Protein AF-A0A5B0M9W3-F1 (afdb_monomer_lite)

Sequence (110 aa):
MSLSSIADISKTWETLNPQNKPESLIIKRGSDLMIGCFVDLKRLGILTQESLSNFLNRDNRGKLIASYIKSRYPTLTLTTAYLNFNLKLSLIHSSYTKQMAKLLEGQSIS

Structure (mmCIF, N/CA/C/O backbone):
data_AF-A0A5B0M9W3-F1
#
_entry.id   AF-A0A5B0M9W3-F1
#
loop_
_atom_site.group_PDB
_atom_site.id
_atom_site.type_symbol
_atom_site.label_atom_id
_atom_site.label_alt_id
_atom_site.label_comp_id
_atom_site.label_asym_id
_atom_site.label_entity_id
_atom_site.label_seq_id
_atom_site.pdbx_PDB_ins_code
_atom_site.Cartn_x
_atom_site.Cartn_y
_atom_site.Cartn_z
_atom_site.occupancy
_atom_site.B_iso_or_equiv
_atom_site.auth_seq_id
_atom_site.auth_comp_id
_atom_site.auth_asym_id
_atom_site.auth_atom_id
_atom_site.pdbx_PDB_model_num
ATOM 1 N N . MET A 1 1 ? -15.663 -8.831 2.928 1.00 56.31 1 MET A N 1
ATOM 2 C CA . MET A 1 1 ? -14.517 -8.550 2.034 1.00 56.31 1 MET A CA 1
ATOM 3 C C . MET A 1 1 ? -13.299 -8.322 2.919 1.00 56.31 1 MET A C 1
ATOM 5 O O . MET A 1 1 ? -13.395 -7.491 3.810 1.00 56.31 1 MET A O 1
ATOM 9 N N . SER A 1 2 ? -12.226 -9.105 2.779 1.00 78.25 2 SER A N 1
ATOM 10 C CA . SER A 1 2 ? -11.045 -8.967 3.648 1.00 78.25 2 SER A CA 1
ATOM 11 C C . SER A 1 2 ? -10.145 -7.827 3.165 1.00 78.25 2 SER A C 1
ATOM 13 O O . SER A 1 2 ? -9.933 -7.682 1.962 1.00 78.25 2 SER A O 1
ATOM 15 N N . LEU A 1 3 ? -9.564 -7.055 4.089 1.00 79.56 3 LEU A N 1
ATOM 16 C CA . LEU A 1 3 ? -8.580 -6.009 3.767 1.00 79.56 3 LEU A CA 1
ATOM 17 C C . LEU A 1 3 ? -7.345 -6.571 3.057 1.00 79.56 3 LEU A C 1
ATOM 19 O O . LEU A 1 3 ? -6.749 -5.897 2.218 1.00 79.56 3 LEU A O 1
ATOM 23 N N . SER A 1 4 ? -7.006 -7.833 3.338 1.00 81.00 4 SER A N 1
ATOM 24 C CA . SER A 1 4 ? -5.947 -8.551 2.631 1.00 81.00 4 SER A CA 1
ATOM 25 C C . SER A 1 4 ? -6.242 -8.700 1.139 1.00 81.00 4 SER A C 1
ATOM 27 O O . SER A 1 4 ? -5.336 -8.532 0.335 1.00 81.00 4 SER A O 1
ATOM 29 N N . SER A 1 5 ? -7.500 -8.929 0.753 1.00 82.88 5 SER A N 1
ATOM 30 C CA . SER A 1 5 ? -7.894 -9.066 -0.654 1.00 82.88 5 SER A CA 1
ATOM 31 C C . SER A 1 5 ? -7.736 -7.756 -1.428 1.00 82.88 5 SER A C 1
ATOM 33 O O . SER A 1 5 ? -7.368 -7.779 -2.596 1.00 82.88 5 SER A O 1
ATOM 35 N N . ILE A 1 6 ? -7.973 -6.612 -0.777 1.00 78.88 6 ILE A N 1
ATOM 36 C CA . ILE A 1 6 ? -7.753 -5.286 -1.378 1.00 78.88 6 ILE A CA 1
ATOM 37 C C . ILE A 1 6 ? -6.253 -5.014 -1.510 1.00 78.88 6 ILE A C 1
ATOM 39 O O . ILE A 1 6 ? -5.797 -4.528 -2.541 1.00 78.88 6 ILE A O 1
ATOM 43 N N . ALA A 1 7 ? -5.466 -5.360 -0.490 1.00 80.75 7 ALA A N 1
ATOM 44 C CA . ALA A 1 7 ? -4.016 -5.222 -0.563 1.00 80.75 7 ALA A CA 1
ATOM 45 C C . ALA A 1 7 ? -3.383 -6.138 -1.618 1.00 80.75 7 ALA A C 1
ATOM 47 O O . ALA A 1 7 ? -2.432 -5.725 -2.272 1.00 80.75 7 ALA A O 1
ATOM 48 N N . ASP A 1 8 ? -3.930 -7.335 -1.827 1.00 85.50 8 ASP A N 1
ATOM 49 C CA . ASP A 1 8 ? -3.455 -8.295 -2.825 1.00 85.50 8 ASP A CA 1
ATOM 50 C C . ASP A 1 8 ? -3.560 -7.786 -4.264 1.00 85.50 8 ASP A C 1
ATOM 52 O O . ASP A 1 8 ? -2.842 -8.281 -5.130 1.00 85.50 8 ASP A O 1
ATOM 56 N N . ILE A 1 9 ? -4.358 -6.744 -4.522 1.00 81.88 9 ILE A N 1
ATOM 57 C CA . ILE A 1 9 ? -4.363 -6.040 -5.810 1.00 81.88 9 ILE A CA 1
ATOM 58 C C . ILE A 1 9 ? -2.944 -5.563 -6.161 1.00 81.88 9 ILE A C 1
ATOM 60 O O . ILE A 1 9 ? -2.587 -5.562 -7.340 1.00 81.88 9 ILE A O 1
ATOM 64 N N . SER A 1 10 ? -2.092 -5.265 -5.166 1.00 79.81 10 SER A N 1
ATOM 65 C CA . SER A 1 10 ? -0.700 -4.879 -5.417 1.00 79.81 10 SER A CA 1
ATOM 66 C C . SER A 1 10 ? 0.122 -5.936 -6.147 1.00 79.81 10 SER A C 1
ATOM 68 O O . SER A 1 10 ? 1.073 -5.581 -6.837 1.00 79.81 10 SER A O 1
ATOM 70 N N . LYS A 1 11 ? -0.256 -7.217 -6.042 1.00 85.00 11 LYS A N 1
ATOM 71 C CA . LYS A 1 11 ? 0.403 -8.325 -6.749 1.00 85.00 11 LYS A CA 1
ATOM 72 C C . LYS A 1 11 ? 0.292 -8.193 -8.266 1.00 85.00 11 LYS A C 1
ATOM 74 O O . LYS A 1 11 ? 1.188 -8.626 -8.980 1.00 85.00 11 LYS A O 1
ATOM 79 N N . THR A 1 12 ? -0.759 -7.531 -8.759 1.00 85.62 12 THR A N 1
ATOM 80 C CA . THR A 1 12 ? -0.997 -7.296 -10.196 1.00 85.62 12 THR A CA 1
ATOM 81 C C . THR A 1 12 ? 0.176 -6.592 -10.877 1.00 85.62 12 THR A C 1
ATOM 83 O O . THR A 1 12 ? 0.393 -6.768 -12.070 1.00 85.62 12 THR A O 1
ATOM 86 N N . TRP A 1 13 ? 0.938 -5.790 -10.131 1.00 83.94 13 TRP A N 1
ATOM 87 C CA . TRP A 1 13 ? 2.052 -5.013 -10.664 1.00 83.94 13 TRP A CA 1
ATOM 88 C C . TRP A 1 13 ? 3.402 -5.340 -10.013 1.00 83.94 13 TRP A C 1
ATOM 90 O O . TRP A 1 13 ? 4.349 -4.574 -10.162 1.00 83.94 13 TRP A O 1
ATOM 100 N N . GLU A 1 14 ? 3.524 -6.479 -9.322 1.00 82.12 14 GLU A N 1
ATOM 101 C CA . GLU A 1 14 ? 4.801 -6.932 -8.744 1.00 82.12 14 GLU A CA 1
ATOM 102 C C . GLU A 1 14 ? 5.835 -7.323 -9.807 1.00 82.12 14 GLU A C 1
ATOM 104 O O . GLU A 1 14 ? 7.032 -7.154 -9.588 1.00 82.12 14 GLU A O 1
ATOM 109 N N . THR A 1 15 ? 5.385 -7.819 -10.962 1.00 85.06 15 THR A N 1
ATOM 110 C CA . THR A 1 15 ? 6.261 -8.221 -12.074 1.00 85.06 15 THR A CA 1
ATOM 111 C C . THR A 1 15 ? 6.679 -7.052 -12.965 1.00 85.06 15 THR A C 1
ATOM 113 O O . THR A 1 15 ? 7.484 -7.241 -13.873 1.00 85.06 15 THR A O 1
ATOM 116 N N . LEU A 1 16 ? 6.115 -5.863 -12.740 1.00 83.94 16 LEU A N 1
ATOM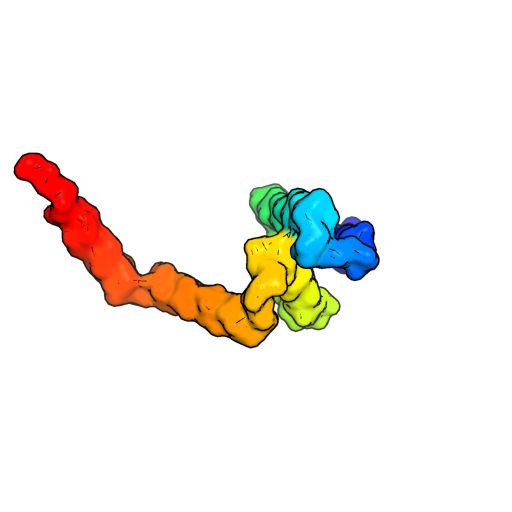 117 C CA . LEU A 1 16 ? 6.409 -4.670 -13.523 1.00 83.94 16 LEU A CA 1
ATOM 118 C C . LEU A 1 16 ? 7.702 -4.011 -13.035 1.00 83.94 16 LEU A C 1
ATOM 120 O O . LEU A 1 16 ? 7.967 -3.915 -11.837 1.00 83.94 16 LEU A O 1
ATOM 124 N N . ASN A 1 17 ? 8.500 -3.516 -13.972 1.00 82.69 17 ASN A N 1
ATOM 125 C CA . ASN A 1 17 ? 9.735 -2.807 -13.712 1.00 82.69 17 ASN A CA 1
ATOM 126 C C . ASN A 1 17 ? 9.450 -1.327 -13.383 1.00 82.69 17 ASN A C 1
ATOM 128 O O . ASN A 1 17 ? 9.104 -0.545 -14.273 1.00 82.69 17 ASN A O 1
ATOM 132 N N . PRO A 1 18 ? 9.680 -0.877 -12.137 1.00 73.69 18 PRO A N 1
ATOM 133 C CA . PRO A 1 18 ? 9.441 0.510 -11.743 1.00 73.69 18 PRO A CA 1
ATOM 134 C C . PRO A 1 18 ? 10.393 1.523 -12.399 1.00 73.69 18 PRO A C 1
ATOM 136 O O . PRO A 1 18 ? 10.131 2.721 -12.328 1.00 73.69 18 PRO A O 1
ATOM 139 N N . GLN A 1 19 ? 11.481 1.076 -13.038 1.00 78.00 19 GLN A N 1
ATOM 140 C CA . GLN A 1 19 ? 12.391 1.937 -13.806 1.00 78.00 19 GLN A CA 1
ATOM 141 C C . GLN A 1 19 ? 11.930 2.138 -15.259 1.00 78.00 19 GLN A C 1
ATOM 143 O O . GLN A 1 19 ? 12.403 3.044 -15.946 1.00 78.00 19 GLN A O 1
ATOM 148 N N . ASN A 1 20 ? 10.994 1.318 -15.745 1.00 85.31 20 ASN A N 1
ATOM 149 C CA . ASN A 1 20 ? 10.390 1.491 -17.059 1.00 85.31 20 ASN A CA 1
ATOM 150 C C . ASN A 1 20 ? 9.279 2.558 -16.973 1.00 85.31 20 ASN A C 1
ATOM 152 O O . ASN A 1 20 ? 8.369 2.458 -16.153 1.00 85.31 20 ASN A O 1
ATOM 156 N N . LYS A 1 21 ? 9.345 3.605 -17.810 1.00 80.31 21 LYS A N 1
ATOM 157 C CA . LYS A 1 21 ? 8.403 4.745 -17.760 1.00 80.31 21 LYS A CA 1
ATOM 158 C C . LYS A 1 21 ? 6.931 4.313 -17.902 1.00 80.31 21 LYS A C 1
ATOM 160 O O . LYS A 1 21 ? 6.154 4.654 -17.009 1.00 80.31 21 LYS A O 1
ATOM 165 N N . PRO A 1 22 ? 6.523 3.591 -18.963 1.00 86.25 22 PRO A N 1
ATOM 166 C CA . PRO A 1 22 ? 5.160 3.066 -19.079 1.00 86.25 22 PRO A CA 1
ATOM 167 C C . PRO A 1 22 ? 4.702 2.241 -17.871 1.00 86.25 22 PRO A C 1
ATOM 169 O O . PRO A 1 22 ? 3.627 2.484 -17.326 1.00 86.25 22 PRO A O 1
ATOM 172 N N . GLU A 1 23 ? 5.530 1.309 -17.414 1.00 85.44 23 GLU A N 1
ATOM 173 C CA . GLU A 1 23 ? 5.181 0.404 -16.319 1.00 85.44 23 GLU A CA 1
ATOM 174 C C . GLU A 1 23 ? 5.096 1.135 -14.973 1.00 85.44 23 GLU A C 1
ATOM 176 O O . GLU A 1 23 ? 4.147 0.932 -14.217 1.00 85.44 23 GLU A O 1
ATOM 181 N N . SER A 1 24 ? 5.995 2.086 -14.708 1.00 80.94 24 SER A N 1
ATOM 182 C CA . SER A 1 24 ? 5.944 2.936 -13.512 1.00 80.94 24 SER A CA 1
ATOM 183 C C . SER A 1 24 ? 4.637 3.730 -13.398 1.00 80.94 24 SER A C 1
ATOM 185 O O . SER A 1 24 ? 4.098 3.883 -12.300 1.00 80.94 24 SER A O 1
ATOM 187 N N . LEU A 1 25 ? 4.073 4.188 -14.522 1.00 81.88 25 LEU A N 1
ATOM 188 C CA . LEU A 1 25 ? 2.779 4.874 -14.541 1.00 81.88 25 LEU A CA 1
ATOM 189 C C . LEU A 1 25 ? 1.632 3.932 -14.162 1.00 81.88 25 LEU A C 1
ATOM 191 O O . LEU A 1 25 ? 0.710 4.358 -13.463 1.00 81.88 25 LEU A O 1
ATOM 195 N N . ILE A 1 26 ? 1.694 2.669 -14.591 1.00 85.12 26 ILE A N 1
ATOM 196 C CA . ILE A 1 26 ? 0.714 1.633 -14.237 1.00 85.12 26 ILE A CA 1
ATOM 197 C C . ILE A 1 26 ? 0.795 1.333 -12.739 1.00 85.12 26 ILE A C 1
ATOM 199 O O . ILE A 1 26 ? -0.223 1.418 -12.053 1.00 85.12 26 ILE A O 1
ATOM 203 N N . ILE A 1 27 ? 2.002 1.078 -12.218 1.00 82.44 27 ILE A N 1
ATOM 204 C CA . ILE A 1 27 ? 2.241 0.823 -10.787 1.00 82.44 27 ILE A CA 1
ATOM 205 C C . ILE A 1 27 ? 1.708 1.997 -9.951 1.00 82.44 27 ILE A C 1
ATOM 207 O O . ILE A 1 27 ? 0.992 1.786 -8.970 1.00 82.44 27 ILE A O 1
ATOM 211 N N . LYS A 1 28 ? 2.009 3.240 -10.350 1.00 81.50 28 LYS A N 1
ATOM 212 C CA . LYS A 1 28 ? 1.565 4.450 -9.645 1.00 81.50 28 LYS A CA 1
ATOM 213 C C . LYS A 1 28 ? 0.043 4.582 -9.635 1.00 81.50 28 LYS A C 1
ATOM 215 O O . LYS A 1 28 ? -0.540 4.752 -8.570 1.00 81.50 28 LYS A O 1
ATOM 220 N N . ARG A 1 29 ? -0.610 4.470 -10.798 1.00 84.50 29 ARG A N 1
ATOM 221 C CA . ARG A 1 29 ? -2.076 4.580 -10.905 1.00 84.50 29 ARG A CA 1
ATOM 222 C C . ARG A 1 29 ? -2.790 3.474 -10.130 1.00 84.50 29 ARG A C 1
ATOM 224 O O . ARG A 1 29 ? -3.754 3.762 -9.428 1.00 84.50 29 ARG A O 1
ATOM 231 N N . GLY A 1 30 ? -2.303 2.236 -10.220 1.00 85.00 30 GLY A N 1
ATOM 232 C CA . GLY A 1 30 ? -2.839 1.111 -9.450 1.00 85.00 30 GLY A CA 1
ATOM 233 C C . GLY A 1 30 ? -2.704 1.332 -7.944 1.00 85.00 30 GLY A C 1
ATOM 234 O O . GLY A 1 30 ? -3.660 1.142 -7.192 1.00 85.00 30 GLY A O 1
ATOM 235 N N . SER A 1 31 ? -1.542 1.823 -7.509 1.00 81.31 31 SER A N 1
ATOM 236 C CA . SER A 1 31 ? -1.287 2.134 -6.100 1.00 81.31 31 SER A CA 1
ATOM 237 C C . SER A 1 31 ? -2.170 3.281 -5.591 1.00 81.31 31 SER A C 1
ATOM 239 O O . SER A 1 31 ? -2.728 3.171 -4.501 1.00 81.31 31 SER A O 1
ATOM 241 N N . ASP A 1 32 ? -2.356 4.346 -6.377 1.00 84.00 32 ASP A N 1
ATOM 242 C CA . ASP A 1 32 ? -3.238 5.468 -6.031 1.00 84.00 32 ASP A CA 1
ATOM 243 C C . ASP A 1 32 ? -4.711 5.029 -5.923 1.00 84.00 32 ASP A C 1
ATOM 245 O O . ASP A 1 32 ? -5.385 5.390 -4.958 1.00 84.00 32 ASP A O 1
ATOM 249 N N . LEU A 1 33 ? -5.202 4.201 -6.855 1.00 85.56 33 LEU A N 1
ATOM 250 C CA . LEU A 1 33 ? -6.561 3.640 -6.809 1.00 85.56 33 LEU A CA 1
ATOM 251 C C . LEU A 1 33 ? -6.796 2.813 -5.543 1.00 85.56 33 LEU A C 1
ATOM 253 O O . LEU A 1 33 ? -7.828 2.937 -4.884 1.00 85.56 33 LEU A O 1
ATOM 257 N N . MET A 1 34 ? -5.826 1.976 -5.193 1.00 84.31 34 MET A N 1
ATOM 258 C CA . MET A 1 34 ? -5.940 1.074 -4.059 1.00 84.31 34 MET A CA 1
ATOM 259 C C . MET A 1 34 ? -5.901 1.843 -2.724 1.00 84.31 34 MET A C 1
ATOM 261 O O . MET A 1 34 ? -6.745 1.601 -1.862 1.00 84.31 34 MET A O 1
ATOM 265 N N . ILE A 1 35 ? -5.034 2.856 -2.583 1.00 83.19 35 ILE A N 1
ATOM 266 C CA . ILE A 1 35 ? -5.074 3.779 -1.433 1.00 83.19 35 ILE A CA 1
ATOM 267 C C . ILE A 1 35 ? -6.392 4.564 -1.390 1.00 83.19 35 ILE A C 1
ATOM 269 O O . ILE A 1 35 ? -6.978 4.697 -0.315 1.00 83.19 35 ILE A O 1
ATOM 273 N N . GLY A 1 36 ? -6.886 5.036 -2.538 1.00 85.19 36 GLY A N 1
ATOM 274 C CA . GLY A 1 36 ? -8.186 5.702 -2.648 1.00 85.19 36 GLY A CA 1
ATOM 275 C C . GLY A 1 36 ? -9.327 4.836 -2.111 1.00 85.19 36 GLY A C 1
ATOM 276 O O . GLY A 1 36 ? -10.118 5.302 -1.296 1.00 85.19 36 GLY A O 1
ATOM 277 N N . CYS A 1 37 ? -9.337 3.545 -2.452 1.00 85.25 37 CYS A N 1
ATOM 278 C CA . CYS A 1 37 ? -10.311 2.589 -1.929 1.00 85.25 37 CYS A CA 1
ATOM 279 C C . CYS A 1 37 ? -10.272 2.503 -0.393 1.00 85.25 37 CYS A C 1
ATOM 281 O O . CYS A 1 37 ? -11.313 2.599 0.253 1.00 85.25 37 CYS A O 1
ATOM 283 N N . PHE A 1 38 ? -9.088 2.403 0.223 1.00 83.50 38 PHE A N 1
ATOM 284 C CA . PHE A 1 38 ? -8.968 2.405 1.688 1.00 83.50 38 PHE A CA 1
ATOM 285 C C . PHE A 1 38 ? -9.462 3.714 2.325 1.00 83.50 38 PHE A C 1
ATOM 287 O O . PHE A 1 38 ? -10.102 3.680 3.380 1.00 83.50 38 PHE A O 1
ATOM 294 N N . VAL A 1 39 ? -9.189 4.860 1.693 1.00 84.56 39 VAL A N 1
ATOM 295 C CA . VAL A 1 39 ? -9.675 6.172 2.149 1.00 84.56 39 VAL A CA 1
ATOM 296 C C . VAL A 1 39 ? -11.199 6.238 2.088 1.00 84.56 39 VAL A C 1
ATOM 298 O O . VAL A 1 39 ? -11.824 6.655 3.064 1.00 84.56 39 VAL A O 1
ATOM 301 N N . ASP A 1 40 ? -11.807 5.782 0.993 1.00 86.81 40 ASP A N 1
ATOM 302 C CA . ASP A 1 40 ? -13.260 5.769 0.835 1.00 86.81 40 ASP A CA 1
ATOM 303 C C . ASP A 1 40 ? -13.943 4.806 1.803 1.00 86.81 40 ASP A C 1
ATOM 305 O O . ASP A 1 40 ? -14.922 5.177 2.447 1.00 86.81 40 ASP A O 1
ATOM 309 N N . LEU A 1 41 ? -13.397 3.604 1.988 1.00 85.44 41 LEU A N 1
ATOM 310 C CA . LEU A 1 41 ? -13.918 2.639 2.957 1.00 85.44 41 LEU A CA 1
ATOM 311 C C . LEU A 1 41 ? -13.866 3.185 4.389 1.00 85.44 41 LEU A C 1
ATOM 313 O O . LEU A 1 41 ? -14.799 2.971 5.165 1.00 85.44 41 LEU A O 1
ATOM 317 N N . LYS A 1 42 ? -12.812 3.932 4.740 1.00 84.19 42 LYS A N 1
ATOM 318 C CA . LYS A 1 42 ? -12.733 4.631 6.027 1.00 84.19 42 LYS A CA 1
ATOM 319 C C . LYS A 1 42 ? -13.766 5.757 6.118 1.00 84.19 42 LYS A C 1
ATOM 321 O O . LYS A 1 42 ? -14.451 5.877 7.129 1.00 84.19 42 LYS A O 1
ATOM 326 N N . ARG A 1 43 ? -13.895 6.576 5.071 1.00 86.62 43 ARG A N 1
ATOM 327 C CA . ARG A 1 43 ? -14.847 7.700 5.013 1.00 86.62 43 ARG A CA 1
ATOM 328 C C . ARG A 1 43 ? -16.299 7.236 5.139 1.00 86.62 43 ARG A C 1
ATOM 330 O O . ARG A 1 43 ? -17.089 7.908 5.787 1.00 86.62 43 ARG A O 1
ATOM 337 N N . LEU A 1 44 ? -16.637 6.096 4.541 1.00 90.50 44 LEU A N 1
ATOM 338 C CA . LEU A 1 44 ? -17.970 5.490 4.598 1.00 90.50 44 LEU A CA 1
ATOM 339 C C . LEU A 1 44 ? -18.248 4.752 5.920 1.00 90.50 44 LEU A C 1
ATOM 341 O O . LEU A 1 44 ? -19.317 4.170 6.072 1.00 90.50 44 LEU A O 1
ATOM 345 N N . GLY A 1 45 ? -17.300 4.735 6.864 1.00 86.69 45 GLY A N 1
ATOM 346 C CA . GLY A 1 45 ? -17.446 4.038 8.146 1.00 86.69 45 GLY A CA 1
ATOM 347 C C . GLY A 1 45 ? -17.371 2.511 8.050 1.00 86.69 45 GLY A C 1
ATOM 348 O O . GLY A 1 45 ? -17.558 1.830 9.053 1.00 86.69 45 GLY A O 1
ATOM 349 N N . ILE A 1 46 ? -17.063 1.963 6.869 1.00 87.94 46 ILE A N 1
ATOM 350 C CA . ILE A 1 46 ? -16.883 0.519 6.650 1.00 87.94 46 ILE A CA 1
ATOM 351 C C . ILE A 1 46 ? -15.582 0.045 7.311 1.00 87.94 46 ILE A C 1
ATOM 353 O O . ILE A 1 46 ? -15.506 -1.070 7.824 1.00 87.94 46 ILE A O 1
ATOM 357 N N . LEU A 1 47 ? -14.558 0.906 7.321 1.00 86.06 47 LEU A N 1
ATOM 358 C CA . LEU A 1 47 ? -13.306 0.688 8.038 1.00 86.06 47 LEU A CA 1
ATOM 359 C C . LEU A 1 47 ? -13.156 1.645 9.212 1.00 86.06 47 LEU A C 1
ATOM 361 O O . LEU A 1 47 ? -13.104 2.862 9.037 1.00 86.06 47 LEU A O 1
ATOM 365 N N . THR A 1 48 ? -12.976 1.087 10.406 1.00 87.44 48 THR A N 1
ATOM 366 C CA . THR A 1 48 ? -12.571 1.874 11.572 1.00 87.44 48 THR A CA 1
ATOM 367 C C . THR A 1 48 ? -11.075 2.196 11.508 1.00 87.44 48 THR A C 1
ATOM 369 O O . THR A 1 48 ? -10.278 1.484 10.886 1.00 87.44 48 THR A O 1
ATOM 372 N N . GLN A 1 49 ? -10.671 3.269 12.193 1.00 80.19 49 GLN A N 1
ATOM 373 C CA . GLN A 1 49 ? -9.259 3.633 12.326 1.00 80.19 49 GLN A CA 1
ATOM 374 C C . GLN A 1 49 ? -8.443 2.519 13.001 1.00 80.19 49 GLN A C 1
ATOM 376 O O . GLN A 1 49 ? -7.297 2.288 12.621 1.00 80.19 49 GLN A O 1
ATOM 381 N N . GLU A 1 50 ? -9.027 1.827 13.979 1.00 83.06 50 GLU A N 1
ATOM 382 C CA . GLU A 1 50 ? -8.378 0.728 14.692 1.00 83.06 50 GLU A CA 1
ATOM 383 C C . GLU A 1 50 ? -8.168 -0.483 13.780 1.00 83.06 50 GLU A C 1
ATOM 385 O O . GLU A 1 50 ? -7.052 -0.990 13.686 1.00 83.06 50 GLU A O 1
ATOM 390 N N . SER A 1 51 ? -9.199 -0.895 13.034 1.00 83.56 51 SER A N 1
ATOM 391 C CA . SER A 1 51 ? -9.102 -2.006 12.083 1.00 83.56 51 SER A CA 1
ATOM 392 C C . SER A 1 51 ? -8.082 -1.717 10.983 1.00 83.56 5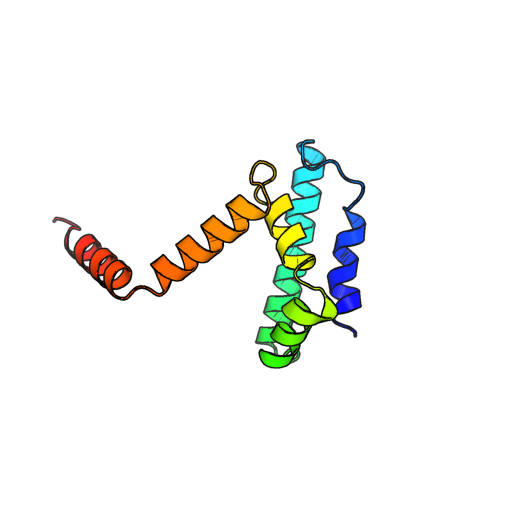1 SER A C 1
ATOM 394 O O . SER A 1 51 ? -7.273 -2.581 10.651 1.00 83.56 51 SER A O 1
ATOM 396 N N . LEU A 1 52 ? -8.066 -0.489 10.457 1.00 81.38 52 LEU A N 1
ATOM 397 C CA . LEU A 1 52 ? -7.081 -0.073 9.462 1.00 81.38 52 LEU A CA 1
ATOM 398 C C . LEU A 1 52 ? -5.658 -0.053 10.042 1.00 81.38 52 LEU A C 1
ATOM 400 O O . LEU A 1 52 ? -4.724 -0.513 9.390 1.00 81.38 52 LEU A O 1
ATOM 404 N N . SER A 1 53 ? -5.486 0.442 11.271 1.00 77.88 53 SER A N 1
ATOM 405 C CA . SER A 1 53 ? -4.190 0.453 11.958 1.00 77.88 53 SER A CA 1
ATOM 406 C C . SER A 1 53 ? -3.676 -0.962 12.225 1.00 77.88 53 SER A C 1
ATOM 408 O O . SER A 1 53 ? -2.523 -1.266 11.915 1.00 77.88 53 SER A O 1
ATOM 410 N N . ASN A 1 54 ? -4.528 -1.850 12.743 1.00 81.38 54 ASN A N 1
ATOM 411 C CA . ASN A 1 54 ? -4.180 -3.250 12.974 1.00 81.38 54 ASN A CA 1
ATOM 412 C C . ASN A 1 54 ? -3.800 -3.943 11.667 1.00 81.38 54 ASN A C 1
ATOM 414 O O . ASN A 1 54 ? -2.758 -4.594 11.606 1.00 81.38 54 ASN A O 1
ATOM 418 N N . PHE A 1 55 ? -4.562 -3.717 10.598 1.00 82.69 55 PHE A N 1
ATOM 419 C CA . PHE A 1 55 ? -4.245 -4.273 9.292 1.00 82.69 55 PHE A CA 1
ATOM 420 C C . PHE A 1 55 ? -2.890 -3.788 8.765 1.00 82.69 55 PHE A C 1
ATOM 422 O O . PHE A 1 55 ? -2.038 -4.600 8.412 1.00 82.69 55 PHE A O 1
ATOM 429 N N . LEU A 1 56 ? -2.653 -2.474 8.732 1.00 79.19 56 LEU A N 1
ATOM 430 C CA . LEU A 1 56 ? -1.415 -1.912 8.184 1.00 79.19 56 LEU A CA 1
ATOM 431 C C . LEU A 1 56 ? -0.181 -2.345 8.985 1.00 79.19 56 LEU A C 1
ATOM 433 O O . LEU A 1 56 ? 0.852 -2.649 8.388 1.00 79.19 56 LEU A O 1
ATOM 437 N N . ASN A 1 57 ? -0.290 -2.408 10.315 1.00 74.12 57 ASN A N 1
ATOM 438 C CA . ASN A 1 57 ? 0.851 -2.663 11.193 1.00 74.12 57 ASN A CA 1
ATOM 439 C C . ASN A 1 57 ? 1.090 -4.152 11.486 1.00 74.12 57 ASN A C 1
ATOM 441 O O . ASN A 1 57 ? 2.245 -4.566 11.574 1.00 74.12 57 ASN A O 1
ATOM 445 N N . ARG A 1 58 ? 0.037 -4.969 11.630 1.00 75.25 58 ARG A N 1
ATOM 446 C CA . ARG A 1 58 ? 0.158 -6.386 12.025 1.00 75.25 58 ARG A CA 1
ATOM 447 C C . ARG A 1 58 ? -0.018 -7.352 10.861 1.00 75.25 58 ARG A C 1
ATOM 449 O O . ARG A 1 58 ? 0.841 -8.213 10.664 1.00 75.25 58 ARG A O 1
ATOM 456 N N . ASP A 1 59 ? -1.085 -7.195 10.083 1.00 77.12 59 ASP A N 1
ATOM 457 C CA . ASP A 1 59 ? -1.459 -8.187 9.064 1.00 77.12 59 ASP A CA 1
ATOM 458 C C . ASP A 1 59 ? -0.665 -7.984 7.773 1.00 77.12 59 ASP A C 1
ATOM 460 O O . ASP A 1 59 ? -0.007 -8.885 7.256 1.00 77.12 59 ASP A O 1
ATOM 464 N N . ASN A 1 60 ? -0.680 -6.753 7.272 1.00 77.69 60 ASN A N 1
ATOM 465 C CA . ASN A 1 60 ? 0.021 -6.351 6.067 1.00 77.69 60 ASN A CA 1
ATOM 466 C C . ASN A 1 60 ? 1.494 -5.992 6.340 1.00 77.69 60 ASN A C 1
ATOM 468 O O . ASN A 1 60 ? 2.308 -6.003 5.415 1.00 77.69 60 ASN A O 1
ATOM 472 N N . ARG A 1 61 ? 1.856 -5.725 7.605 1.00 78.06 61 ARG A N 1
ATOM 473 C CA . ARG A 1 61 ? 3.228 -5.426 8.067 1.00 78.06 61 ARG A CA 1
ATOM 474 C C . ARG A 1 61 ? 3.917 -4.337 7.236 1.00 78.06 61 ARG A C 1
ATOM 476 O O . ARG A 1 61 ? 5.077 -4.469 6.851 1.00 78.06 61 ARG A O 1
ATOM 483 N N . GLY A 1 62 ? 3.176 -3.289 6.887 1.00 70.62 62 GLY A N 1
ATOM 484 C CA . GLY A 1 62 ? 3.674 -2.151 6.116 1.00 70.62 62 GLY A CA 1
ATOM 485 C C . GLY A 1 62 ? 3.966 -2.425 4.636 1.00 70.62 62 GLY A C 1
ATOM 486 O O . GLY A 1 62 ? 4.414 -1.508 3.948 1.00 70.62 62 GLY A O 1
ATOM 487 N N . LYS A 1 63 ? 3.695 -3.626 4.104 1.00 76.06 63 LYS A N 1
ATOM 488 C CA . LYS A 1 63 ? 3.945 -3.968 2.688 1.00 76.06 63 LYS A CA 1
ATOM 489 C C . LYS A 1 63 ? 3.200 -3.047 1.719 1.00 76.06 63 LYS A C 1
ATOM 491 O O . LYS A 1 63 ? 3.751 -2.661 0.693 1.00 76.06 63 LYS A O 1
ATOM 496 N N . LEU A 1 64 ? 1.980 -2.651 2.071 1.00 75.81 64 LEU A N 1
ATOM 497 C CA . LEU A 1 64 ? 1.116 -1.761 1.302 1.00 75.81 64 LEU A CA 1
ATOM 498 C C . LEU A 1 64 ? 1.741 -0.378 1.156 1.00 75.81 64 LEU A C 1
ATOM 500 O O . LEU A 1 64 ? 1.901 0.134 0.052 1.00 75.81 64 LEU A O 1
ATOM 504 N N . ILE A 1 65 ? 2.142 0.197 2.291 1.00 72.75 65 ILE A N 1
ATOM 505 C CA . ILE A 1 65 ? 2.774 1.515 2.360 1.00 72.75 65 ILE A CA 1
ATOM 506 C C . ILE A 1 65 ? 4.133 1.469 1.658 1.00 72.75 65 ILE A C 1
ATOM 508 O O . ILE A 1 65 ? 4.469 2.381 0.909 1.00 72.75 65 ILE A O 1
ATOM 512 N N . ALA A 1 66 ? 4.891 0.386 1.832 1.00 71.88 66 ALA A N 1
ATOM 513 C CA . ALA A 1 66 ? 6.155 0.178 1.141 1.00 71.88 66 ALA A CA 1
ATOM 514 C C . ALA A 1 66 ? 5.985 0.128 -0.387 1.00 71.88 66 ALA A C 1
ATOM 516 O O . ALA A 1 66 ? 6.748 0.774 -1.103 1.00 71.88 66 ALA A O 1
ATOM 517 N N . SER A 1 67 ? 4.986 -0.606 -0.887 1.00 71.00 67 SER A N 1
ATOM 518 C CA . SER A 1 67 ? 4.672 -0.690 -2.320 1.00 71.00 67 SER A CA 1
ATOM 519 C C . SER A 1 67 ? 4.255 0.673 -2.878 1.00 71.00 67 SER A C 1
ATOM 521 O O . SER A 1 67 ? 4.799 1.135 -3.883 1.00 71.00 67 SER A O 1
ATOM 523 N N . TYR A 1 68 ? 3.396 1.388 -2.146 1.00 74.19 68 TYR A N 1
ATOM 524 C CA . TYR A 1 68 ? 2.988 2.747 -2.483 1.00 74.19 68 TYR A CA 1
ATOM 525 C C . TYR A 1 68 ? 4.182 3.703 -2.601 1.00 74.19 68 TYR A C 1
ATOM 527 O O . TYR A 1 68 ? 4.356 4.382 -3.615 1.00 74.19 68 TYR A O 1
ATOM 535 N N . ILE A 1 69 ? 5.049 3.717 -1.590 1.00 70.25 69 ILE A N 1
ATOM 536 C CA . ILE A 1 69 ? 6.249 4.553 -1.558 1.00 70.25 69 ILE A CA 1
ATOM 537 C C . ILE A 1 69 ? 7.181 4.223 -2.726 1.00 70.25 69 ILE A C 1
ATOM 539 O O . ILE A 1 69 ? 7.618 5.141 -3.416 1.00 70.25 69 ILE A O 1
ATOM 543 N N . LYS A 1 70 ? 7.451 2.936 -2.981 1.00 68.31 70 LYS A N 1
ATOM 544 C CA . LYS A 1 70 ? 8.302 2.499 -4.099 1.00 68.31 70 LYS A C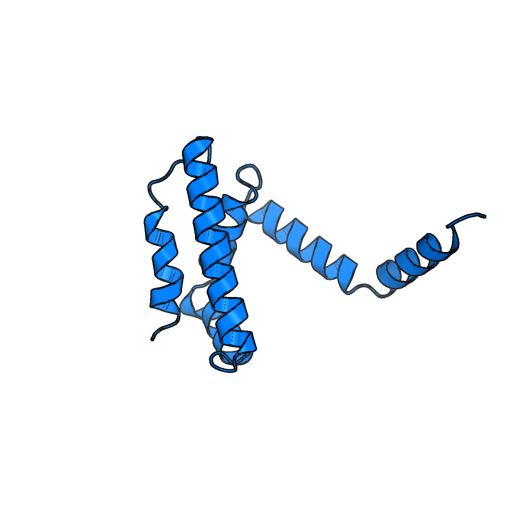A 1
ATOM 545 C C . LYS A 1 70 ? 7.740 2.941 -5.451 1.00 68.31 70 LYS A C 1
ATOM 547 O O . LYS A 1 70 ? 8.507 3.369 -6.305 1.00 68.31 70 LYS A O 1
ATOM 552 N N . SER A 1 71 ? 6.418 2.890 -5.630 1.00 67.94 71 SER A N 1
ATOM 553 C CA . SER A 1 71 ? 5.768 3.338 -6.869 1.00 67.94 71 SER A CA 1
ATOM 554 C C . SER A 1 71 ? 5.912 4.842 -7.109 1.00 67.94 71 SER A C 1
ATOM 556 O O . SER A 1 71 ? 6.098 5.291 -8.239 1.00 67.94 71 SER A O 1
ATOM 558 N N . ARG A 1 72 ? 5.830 5.639 -6.039 1.00 66.56 72 ARG A N 1
ATOM 559 C CA . ARG A 1 72 ? 5.828 7.103 -6.119 1.00 66.56 72 ARG A CA 1
ATOM 560 C C . ARG A 1 72 ? 7.236 7.686 -6.117 1.00 66.56 72 ARG A C 1
ATOM 562 O O . ARG A 1 72 ? 7.444 8.781 -6.637 1.00 66.56 72 ARG A O 1
ATOM 569 N N . TYR A 1 73 ? 8.180 6.946 -5.548 1.00 69.19 73 TYR A N 1
ATOM 570 C CA . TYR A 1 73 ? 9.558 7.354 -5.353 1.00 69.19 73 TYR A CA 1
ATOM 571 C C . TYR A 1 73 ? 10.526 6.198 -5.660 1.00 69.19 73 TYR A C 1
ATOM 573 O O . TYR A 1 73 ? 11.175 5.678 -4.752 1.00 69.19 73 TYR A O 1
ATOM 581 N N . PRO A 1 74 ? 10.659 5.793 -6.934 1.00 63.00 74 PRO A N 1
ATOM 582 C CA . PRO A 1 74 ? 11.467 4.633 -7.326 1.00 63.00 74 PRO A CA 1
ATOM 583 C C . PRO A 1 74 ? 12.966 4.780 -7.013 1.00 63.00 74 PRO A C 1
ATOM 585 O O . PRO A 1 74 ? 13.686 3.786 -6.975 1.00 63.00 74 PRO A O 1
ATOM 588 N N . THR A 1 75 ? 13.443 6.004 -6.774 1.00 63.78 75 THR A N 1
ATOM 589 C CA . THR A 1 75 ? 14.832 6.311 -6.395 1.00 63.78 75 THR A CA 1
ATOM 590 C C . THR A 1 75 ? 15.056 6.390 -4.882 1.00 63.78 75 THR A C 1
ATOM 592 O O . THR A 1 75 ? 16.200 6.438 -4.434 1.00 63.78 75 THR A O 1
ATOM 595 N N . LEU A 1 76 ? 13.991 6.412 -4.073 1.00 62.53 76 LEU A N 1
ATOM 596 C CA . LEU A 1 76 ? 14.096 6.470 -2.618 1.00 62.53 76 LEU A CA 1
ATOM 597 C C . LEU A 1 76 ? 14.205 5.052 -2.053 1.00 62.53 76 LEU A C 1
ATOM 599 O O . LEU A 1 76 ? 13.328 4.212 -2.254 1.00 62.53 76 LEU A O 1
ATOM 603 N N . THR A 1 77 ? 15.265 4.790 -1.286 1.00 63.16 77 THR A N 1
ATOM 604 C CA . THR A 1 77 ? 15.328 3.558 -0.490 1.00 63.16 77 THR A CA 1
ATOM 605 C C . THR A 1 77 ? 14.217 3.572 0.562 1.00 63.16 77 THR A C 1
ATOM 607 O O . THR A 1 77 ? 13.805 4.640 1.025 1.00 63.16 77 THR A O 1
ATOM 610 N N . LEU A 1 78 ? 13.729 2.393 0.965 1.00 59.81 78 LEU A N 1
ATOM 611 C CA . LEU A 1 78 ? 12.657 2.275 1.962 1.00 59.81 78 LEU A CA 1
ATOM 612 C C . LEU A 1 78 ? 13.007 3.030 3.258 1.00 59.81 78 LEU A C 1
ATOM 614 O O . LEU A 1 78 ? 12.165 3.724 3.823 1.00 59.81 78 LEU A O 1
ATOM 618 N N . THR A 1 79 ? 14.278 2.962 3.661 1.00 59.94 79 THR A N 1
ATOM 619 C CA . THR A 1 79 ? 14.843 3.691 4.798 1.00 59.94 79 THR A CA 1
ATOM 620 C C . THR A 1 79 ? 14.745 5.200 4.597 1.00 59.94 79 THR A C 1
ATOM 622 O O . THR A 1 79 ? 14.229 5.898 5.464 1.00 59.94 79 THR A O 1
ATOM 625 N N . THR A 1 80 ? 15.168 5.718 3.441 1.00 60.06 80 THR A N 1
ATOM 626 C CA . THR A 1 80 ? 15.125 7.157 3.139 1.00 60.06 80 THR A CA 1
ATOM 627 C C . THR A 1 80 ? 13.691 7.676 3.015 1.00 60.06 80 THR A C 1
ATOM 629 O O . THR A 1 80 ? 13.402 8.800 3.421 1.00 60.06 80 THR A O 1
ATOM 632 N N . ALA A 1 81 ? 12.770 6.875 2.482 1.00 58.41 81 ALA A N 1
ATOM 633 C CA . ALA A 1 81 ? 11.366 7.247 2.395 1.00 58.41 81 ALA A CA 1
ATOM 634 C C . ALA A 1 81 ? 10.678 7.256 3.764 1.00 58.41 81 ALA A C 1
ATOM 636 O O . ALA A 1 81 ? 9.932 8.188 4.055 1.00 58.41 81 ALA A O 1
ATOM 637 N N . TYR A 1 82 ? 10.961 6.268 4.617 1.00 60.16 82 TYR A N 1
ATOM 638 C CA . TYR A 1 82 ? 10.452 6.230 5.987 1.00 60.16 82 TYR A CA 1
ATOM 639 C C . TYR A 1 82 ? 10.998 7.397 6.819 1.00 60.16 82 TYR A C 1
ATOM 641 O O . TYR A 1 82 ? 10.237 8.063 7.518 1.00 60.16 82 TYR A O 1
ATOM 649 N N . LEU A 1 83 ? 12.291 7.717 6.675 1.00 59.25 83 LEU A N 1
ATOM 650 C CA . LEU A 1 83 ? 12.905 8.873 7.332 1.00 59.25 83 LEU A CA 1
ATOM 651 C C . LEU A 1 83 ? 12.264 10.184 6.865 1.00 59.25 83 LEU A C 1
ATOM 653 O O . LEU A 1 83 ? 11.884 10.999 7.694 1.00 59.25 83 LEU A O 1
ATOM 657 N N . ASN A 1 84 ? 12.075 10.364 5.554 1.00 59.16 84 ASN A N 1
ATOM 658 C CA . ASN A 1 84 ? 11.412 11.550 5.006 1.00 59.16 84 ASN A CA 1
ATOM 659 C C . ASN A 1 84 ? 9.938 11.650 5.411 1.00 59.16 84 ASN A C 1
ATOM 661 O O . ASN A 1 84 ? 9.441 12.754 5.618 1.00 59.16 84 ASN A O 1
ATOM 665 N N . PHE A 1 85 ? 9.232 10.523 5.521 1.00 61.31 85 PHE A N 1
ATOM 666 C CA . PHE A 1 85 ? 7.842 10.490 5.966 1.00 61.31 85 PHE A CA 1
ATOM 667 C C . PHE A 1 85 ? 7.723 1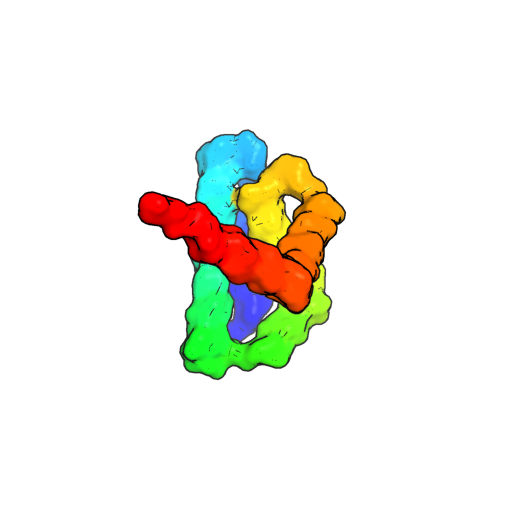0.873 7.441 1.00 61.31 85 PHE A C 1
ATOM 669 O O . PHE A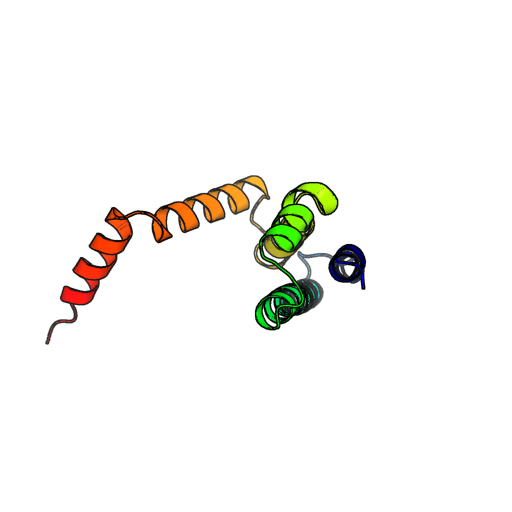 1 85 ? 6.931 11.755 7.768 1.00 61.31 85 PHE A O 1
ATOM 676 N N . ASN A 1 86 ? 8.561 10.298 8.308 1.00 57.91 86 ASN A N 1
ATOM 677 C CA . ASN A 1 86 ? 8.629 10.687 9.715 1.00 57.91 86 ASN A CA 1
ATOM 678 C C . ASN A 1 86 ? 9.065 12.141 9.873 1.00 57.91 86 ASN A C 1
ATOM 680 O O . ASN A 1 86 ? 8.436 12.864 10.630 1.00 57.91 86 ASN A O 1
ATOM 684 N N . LEU A 1 87 ? 10.059 12.607 9.112 1.00 49.56 87 LEU A N 1
ATOM 685 C CA . LEU A 1 87 ? 10.488 14.004 9.136 1.00 49.56 87 LEU A CA 1
ATOM 686 C C . LEU A 1 87 ? 9.347 14.942 8.713 1.00 49.56 87 LEU A C 1
ATOM 688 O O . LEU A 1 87 ? 9.067 15.915 9.406 1.00 49.56 87 LEU A O 1
ATOM 692 N N . LYS A 1 88 ? 8.631 14.634 7.620 1.00 56.12 88 LYS A N 1
ATOM 693 C CA . LYS A 1 88 ? 7.454 15.407 7.186 1.00 56.12 88 LYS A CA 1
ATOM 694 C C . LYS A 1 88 ? 6.337 15.391 8.221 1.00 56.12 88 LYS A C 1
ATOM 696 O O . LYS A 1 88 ? 5.763 16.441 8.480 1.00 56.12 88 LYS A O 1
ATOM 701 N N . LEU A 1 89 ? 6.032 14.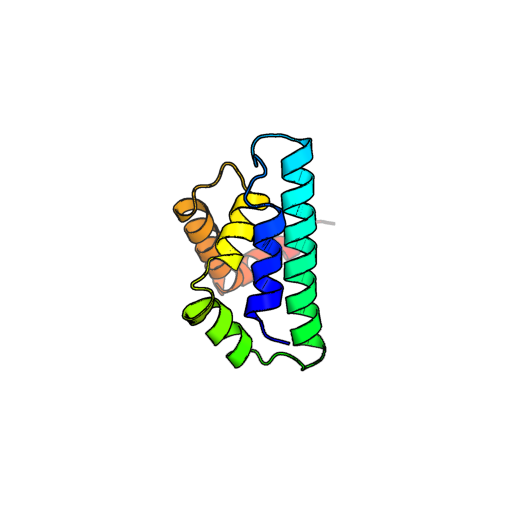241 8.817 1.00 53.69 89 LEU A N 1
ATOM 702 C CA . LEU A 1 89 ? 5.039 14.141 9.887 1.00 53.69 89 LEU A CA 1
ATOM 703 C C . LEU A 1 89 ? 5.461 14.959 11.107 1.00 53.69 89 LEU A C 1
ATOM 705 O O . LEU A 1 89 ? 4.669 15.755 11.603 1.00 53.69 89 LEU A O 1
ATOM 709 N N . SER A 1 90 ? 6.709 14.830 11.554 1.00 53.09 90 SER A N 1
ATOM 710 C CA . SER A 1 90 ? 7.263 15.615 12.656 1.00 53.09 90 SER A CA 1
ATOM 711 C C . SER A 1 90 ? 7.186 17.111 12.374 1.00 53.09 90 SER A C 1
ATOM 713 O O . SER A 1 90 ? 6.818 17.861 13.267 1.00 53.09 90 SER A O 1
ATOM 715 N N . LEU A 1 91 ? 7.450 17.545 11.139 1.00 50.06 91 LEU A N 1
ATOM 716 C CA . LEU A 1 91 ? 7.303 18.939 10.720 1.00 50.06 91 LEU A CA 1
ATOM 717 C C . LEU A 1 91 ? 5.832 19.385 10.702 1.00 50.06 91 LEU A C 1
ATOM 719 O O . LEU A 1 91 ? 5.517 20.449 11.210 1.00 50.06 91 LEU A O 1
ATOM 723 N N . ILE A 1 92 ? 4.900 18.576 10.198 1.00 56.84 92 ILE A N 1
ATOM 724 C CA . ILE A 1 92 ? 3.464 18.920 10.187 1.00 56.84 92 ILE A CA 1
ATOM 725 C C . ILE A 1 92 ? 2.884 18.988 11.613 1.00 56.84 92 ILE A C 1
ATOM 727 O O . ILE A 1 92 ? 2.004 19.805 11.904 1.00 56.84 92 ILE A O 1
ATOM 731 N N . HIS A 1 93 ? 3.373 18.139 12.518 1.00 54.03 93 HIS A N 1
ATOM 732 C CA . HIS A 1 93 ? 2.900 18.054 13.900 1.00 54.03 93 HIS A CA 1
ATOM 733 C C . HIS A 1 93 ? 3.673 18.946 14.883 1.00 54.03 93 HIS A C 1
ATOM 735 O O . HIS A 1 93 ? 3.196 19.169 15.995 1.00 54.03 93 HIS A O 1
ATOM 741 N N . SER A 1 94 ? 4.812 19.507 14.477 1.00 52.00 94 SER A N 1
ATOM 742 C CA . SER A 1 94 ? 5.628 20.417 15.282 1.00 52.00 94 SER A CA 1
ATOM 743 C C . SER A 1 94 ? 4.930 21.772 15.464 1.00 52.00 94 SER A C 1
ATOM 745 O O . SER A 1 94 ? 4.540 22.444 14.503 1.00 52.00 94 SER A O 1
ATOM 747 N N . SER A 1 95 ? 4.786 22.200 16.722 1.00 53.56 95 SER A N 1
ATOM 748 C CA . SER A 1 95 ? 4.244 23.519 17.080 1.00 53.56 95 SER A CA 1
ATOM 749 C C . SER A 1 95 ? 5.083 24.664 16.505 1.00 53.56 95 SER A C 1
ATOM 751 O O . SER A 1 95 ? 4.536 25.718 16.186 1.00 53.56 95 SER A O 1
ATOM 753 N N . TYR A 1 96 ? 6.387 24.452 16.324 1.00 54.62 96 TYR A N 1
ATOM 754 C CA . TYR A 1 96 ? 7.315 25.426 15.753 1.00 54.62 96 TYR A CA 1
ATOM 755 C C . TYR A 1 96 ? 7.121 25.596 14.249 1.00 54.62 96 TYR A C 1
ATOM 757 O O . TYR A 1 96 ? 7.156 26.711 13.746 1.00 54.62 96 TYR A O 1
ATOM 765 N N . THR A 1 97 ? 6.830 24.520 13.521 1.00 52.62 97 THR A N 1
ATOM 766 C CA . THR A 1 97 ? 6.601 24.584 12.071 1.00 52.62 97 THR A CA 1
ATOM 767 C C . THR A 1 97 ? 5.247 25.227 11.756 1.00 52.62 97 THR A C 1
ATOM 769 O O . THR A 1 97 ? 5.143 25.996 10.805 1.00 52.62 97 THR A O 1
ATOM 772 N N . LYS A 1 98 ? 4.229 25.011 12.604 1.00 56.56 98 LYS A N 1
ATOM 773 C CA . LYS A 1 98 ? 2.955 25.753 12.544 1.00 56.56 98 LYS A CA 1
ATOM 774 C C . LYS A 1 98 ? 3.124 27.246 12.853 1.00 56.56 98 LYS A C 1
ATOM 776 O O . LYS A 1 98 ? 2.458 28.067 12.232 1.00 56.56 98 LYS A O 1
ATOM 781 N N . GLN A 1 99 ? 4.005 27.605 13.789 1.00 57.53 99 GLN A N 1
ATOM 782 C CA . GLN A 1 99 ? 4.352 29.006 14.068 1.00 57.53 99 GLN A CA 1
ATOM 783 C C . GLN A 1 99 ? 5.129 29.638 12.906 1.00 57.53 99 GLN A C 1
ATOM 785 O O . GLN A 1 99 ? 4.819 30.754 12.507 1.00 57.53 99 GLN A O 1
ATOM 790 N N . MET A 1 100 ? 6.062 28.900 12.301 1.00 51.81 100 MET A N 1
ATOM 791 C CA . MET A 1 100 ? 6.814 29.339 11.123 1.00 51.81 100 MET A CA 1
ATOM 792 C C . MET A 1 100 ? 5.900 29.576 9.911 1.00 51.81 100 MET A C 1
ATOM 794 O O . MET A 1 100 ? 6.048 30.582 9.229 1.00 51.81 100 MET A O 1
ATOM 798 N N . ALA A 1 101 ? 4.914 28.703 9.671 1.00 54.88 101 ALA A N 1
ATOM 799 C CA . ALA A 1 101 ? 3.918 28.896 8.613 1.00 54.88 101 ALA A CA 1
ATOM 800 C C . ALA A 1 101 ? 3.100 30.187 8.817 1.00 54.88 101 ALA A C 1
ATOM 802 O O . ALA A 1 101 ? 2.940 30.959 7.878 1.00 54.88 101 ALA A O 1
ATOM 803 N N . LYS A 1 102 ? 2.680 30.480 10.057 1.00 55.59 102 LYS A N 1
ATOM 804 C CA . LYS A 1 102 ? 1.991 31.739 10.397 1.00 55.59 102 LYS A CA 1
ATOM 805 C C . LYS A 1 102 ? 2.868 32.981 10.214 1.00 55.59 102 LYS A C 1
ATOM 807 O O . LYS A 1 102 ? 2.364 34.024 9.815 1.00 55.59 102 LYS A O 1
ATOM 812 N N . LEU A 1 103 ? 4.168 32.885 10.500 1.00 56.91 103 LEU A N 1
ATOM 813 C CA . LEU A 1 103 ? 5.119 33.981 10.272 1.00 56.91 103 LEU A CA 1
ATOM 814 C C . LEU A 1 103 ? 5.327 34.265 8.776 1.00 56.91 103 LEU A C 1
ATOM 816 O O . LEU A 1 103 ? 5.552 35.412 8.401 1.00 56.91 103 LEU A O 1
ATOM 820 N N . LEU A 1 104 ? 5.225 33.238 7.930 1.00 51.66 104 LEU A N 1
ATOM 821 C CA . LEU A 1 104 ? 5.354 33.354 6.475 1.00 51.66 104 LEU A CA 1
ATOM 822 C C . LEU A 1 104 ? 4.061 33.849 5.800 1.00 51.66 104 LEU A C 1
ATOM 824 O O . LEU A 1 104 ? 4.139 34.562 4.805 1.00 51.66 104 LEU A O 1
ATOM 828 N N . GLU A 1 105 ? 2.883 33.551 6.358 1.00 53.31 105 GLU A N 1
ATOM 829 C CA . GLU A 1 105 ? 1.599 34.138 5.927 1.00 53.31 105 GLU A CA 1
ATOM 830 C C . GLU A 1 105 ? 1.483 35.637 6.271 1.00 53.31 105 GLU A C 1
ATOM 832 O O . GLU A 1 105 ? 0.745 36.367 5.618 1.00 53.31 105 GLU A O 1
ATOM 837 N N . GLY A 1 106 ? 2.249 36.125 7.253 1.00 52.25 106 GLY A N 1
ATOM 838 C CA . GLY A 1 106 ? 2.328 37.549 7.605 1.00 52.25 106 GLY A CA 1
ATOM 839 C C . GLY A 1 106 ? 3.193 38.408 6.670 1.00 52.25 106 GLY A C 1
ATOM 840 O O . GLY A 1 106 ? 3.308 39.607 6.909 1.00 52.25 106 GLY A O 1
ATOM 841 N N . GLN A 1 107 ? 3.814 37.824 5.634 1.00 48.72 107 GLN A N 1
ATOM 842 C CA . GLN A 1 107 ? 4.674 38.528 4.667 1.00 48.72 107 GLN A CA 1
ATOM 843 C C . GLN A 1 107 ? 4.137 38.520 3.225 1.00 48.72 107 GLN A C 1
ATOM 845 O O . GLN A 1 107 ? 4.893 38.758 2.282 1.00 48.72 107 GLN A O 1
ATOM 850 N N . SER A 1 108 ? 2.835 38.313 3.010 1.00 41.72 108 SER A N 1
ATOM 851 C CA . SER A 1 108 ? 2.198 38.784 1.772 1.00 41.72 108 SER A CA 1
ATOM 852 C C . SER A 1 108 ? 2.074 40.310 1.829 1.00 41.72 108 SER A C 1
ATOM 854 O O . SER A 1 108 ? 1.068 40.857 2.275 1.00 41.72 108 SER A O 1
ATOM 856 N N . ILE A 1 109 ? 3.174 40.957 1.442 1.00 44.38 109 ILE A N 1
ATOM 857 C CA . ILE A 1 109 ? 3.361 42.398 1.274 1.00 44.38 109 ILE A CA 1
ATOM 858 C C . ILE A 1 109 ? 2.349 42.922 0.243 1.00 44.38 109 ILE A C 1
ATOM 860 O O . ILE A 1 109 ? 2.311 42.442 -0.892 1.00 44.38 109 ILE A O 1
ATOM 864 N N . SER A 1 110 ? 1.546 43.897 0.672 1.00 35.66 110 SER A N 1
ATOM 865 C CA . SER A 1 110 ? 1.011 44.977 -0.166 1.00 35.66 110 SER A CA 1
ATOM 866 C C . SER A 1 110 ? 2.119 45.949 -0.545 1.00 35.66 110 SER A C 1
ATOM 868 O O . SER A 1 110 ? 2.857 46.324 0.398 1.00 35.66 110 SER A O 1
#

Foldseek 3Di:
DDLVVLLCLLVVLPPFDCVDPVSLVVLQVSLVVSVVVVVVCVVVVVDDPVNVCCCCCPVCNVVSVQSNCCSVCVPADSVRSVVVVVVVVCLVPDPVNVVVVVVVVVPPDD

Organism: NCBI:txid56615

pLDDT: mean 71.85, std 13.41, range [35.66, 90.5]

Secondary structure (DSSP, 8-state):
--HHHHHGGGGGGTTS-TTSHHHHHHHHHHHHHHHHHHHHHHHTTSS-HHHHHHIIIIISTTHHHHHHHHHH-TTS-HHHHHHHHHHHHHHHH-HHHHHHHHHHHTT---

Radius of gyration: 17.46 Å; chains: 1; bounding box: 33×54×36 Å